Protein AF-A0A382URH5-F1 (afdb_monomer)

Structure (mmCIF, N/CA/C/O backbone):
data_AF-A0A382URH5-F1
#
_entry.id   AF-A0A382URH5-F1
#
loop_
_atom_site.group_PDB
_atom_site.id
_atom_site.type_symbol
_atom_site.label_atom_id
_atom_site.label_alt_id
_atom_site.label_comp_id
_atom_site.label_asym_id
_atom_site.label_entity_id
_atom_site.label_seq_id
_atom_site.pdbx_PDB_ins_code
_atom_site.Cartn_x
_atom_site.Cartn_y
_atom_site.Cartn_z
_atom_site.occupancy
_atom_site.B_iso_or_equiv
_atom_site.auth_seq_id
_atom_site.auth_comp_id
_atom_site.auth_asym_id
_atom_site.auth_atom_id
_atom_site.pdbx_PDB_model_num
ATOM 1 N N . MET A 1 1 ? -10.474 6.760 0.478 1.00 87.94 1 MET A N 1
ATOM 2 C CA . MET A 1 1 ? -9.600 7.894 0.848 1.00 87.94 1 MET A CA 1
ATOM 3 C C . MET A 1 1 ? -8.120 7.531 0.753 1.00 87.94 1 MET A C 1
ATOM 5 O O . MET A 1 1 ? -7.485 8.140 -0.097 1.00 87.94 1 MET A O 1
ATOM 9 N N . PRO A 1 2 ? -7.580 6.528 1.482 1.00 93.12 2 PRO A N 1
ATOM 10 C CA . PRO A 1 2 ? -6.142 6.214 1.442 1.00 93.12 2 PRO A CA 1
ATOM 11 C C . PRO A 1 2 ? -5.609 5.937 0.032 1.00 93.12 2 PRO A C 1
ATOM 13 O O . PRO A 1 2 ? -4.595 6.498 -0.357 1.00 93.12 2 PRO A O 1
ATOM 16 N N . PHE A 1 3 ? -6.365 5.177 -0.771 1.00 95.62 3 PHE A N 1
ATOM 17 C CA . PHE A 1 3 ? -6.011 4.894 -2.165 1.00 95.62 3 PHE A CA 1
ATOM 18 C C . PHE A 1 3 ? -5.714 6.153 -2.987 1.00 95.62 3 PHE A C 1
ATOM 20 O O . PHE A 1 3 ? -4.717 6.187 -3.690 1.00 95.62 3 PHE A O 1
ATOM 27 N N . PHE A 1 4 ? -6.547 7.195 -2.889 1.00 95.56 4 PHE A N 1
ATOM 28 C CA . PHE A 1 4 ? -6.338 8.418 -3.667 1.00 95.56 4 PHE A CA 1
ATOM 29 C C . PHE A 1 4 ? -5.084 9.163 -3.221 1.00 95.56 4 PHE A C 1
ATOM 31 O O . PHE A 1 4 ? -4.348 9.645 -4.072 1.00 95.56 4 PHE A O 1
ATOM 38 N N . ILE A 1 5 ? -4.823 9.217 -1.911 1.00 94.62 5 ILE A N 1
ATOM 39 C CA . ILE A 1 5 ? -3.599 9.824 -1.376 1.00 94.62 5 ILE A CA 1
ATOM 40 C C . ILE A 1 5 ? -2.392 9.115 -1.988 1.00 94.62 5 ILE A C 1
ATOM 42 O O . ILE A 1 5 ? -1.587 9.762 -2.645 1.00 94.62 5 ILE A O 1
ATOM 46 N N . TYR A 1 6 ? -2.329 7.788 -1.862 1.00 96.31 6 TYR A N 1
ATOM 47 C CA . TYR A 1 6 ? -1.207 7.000 -2.366 1.00 96.31 6 TYR A CA 1
ATOM 48 C C . TYR A 1 6 ? -1.079 7.057 -3.884 1.00 96.31 6 TYR A C 1
ATOM 50 O O . TYR A 1 6 ? 0.018 7.252 -4.379 1.00 96.31 6 TYR A O 1
ATOM 58 N N . TYR A 1 7 ? -2.182 6.955 -4.627 1.00 95.38 7 TYR A N 1
ATOM 59 C CA . TYR A 1 7 ? -2.178 7.006 -6.089 1.00 95.38 7 TYR A CA 1
ATOM 60 C C . TYR A 1 7 ? -1.645 8.341 -6.622 1.00 95.38 7 TYR A C 1
ATOM 62 O O . TYR A 1 7 ? -0.841 8.353 -7.548 1.00 95.38 7 TYR A O 1
ATOM 70 N N . PHE A 1 8 ? -2.062 9.470 -6.036 1.00 94.69 8 PHE A N 1
ATOM 71 C CA . PHE A 1 8 ? -1.600 10.790 -6.477 1.00 94.69 8 PHE A CA 1
ATOM 72 C C . PHE A 1 8 ? -0.175 11.122 -6.027 1.00 94.69 8 PHE A C 1
ATOM 74 O O . PHE A 1 8 ? 0.439 12.013 -6.610 1.00 94.69 8 PHE A O 1
ATOM 81 N N . THR A 1 9 ? 0.351 10.426 -5.017 1.00 93.81 9 THR A N 1
ATOM 82 C CA . THR A 1 9 ? 1.729 10.603 -4.537 1.00 93.81 9 THR A CA 1
ATOM 83 C C . THR A 1 9 ? 2.664 9.453 -4.913 1.00 93.81 9 THR A C 1
ATOM 85 O O . THR A 1 9 ? 3.802 9.437 -4.459 1.00 93.81 9 THR A O 1
ATOM 88 N N . MET A 1 10 ? 2.191 8.488 -5.705 1.00 94.25 10 MET A N 1
ATOM 89 C CA . MET A 1 10 ? 2.957 7.330 -6.162 1.00 94.25 10 MET A CA 1
ATOM 90 C C . MET A 1 10 ? 4.105 7.763 -7.075 1.00 94.25 10 MET A C 1
ATOM 92 O O . MET A 1 10 ? 3.960 8.710 -7.854 1.00 94.25 10 MET A O 1
ATOM 96 N N . ALA A 1 11 ? 5.222 7.036 -7.041 1.00 91.94 11 ALA A N 1
ATOM 97 C CA . ALA A 1 11 ? 6.311 7.253 -7.980 1.00 91.94 11 ALA A CA 1
ATOM 98 C C . ALA A 1 11 ? 5.813 7.071 -9.436 1.00 91.94 11 ALA A C 1
ATOM 100 O O . ALA A 1 11 ? 5.233 6.030 -9.772 1.00 91.94 11 ALA A O 1
ATOM 101 N N . PRO A 1 12 ? 6.032 8.063 -10.324 1.00 88.94 12 PRO A N 1
ATOM 102 C CA . PRO A 1 12 ? 5.541 8.024 -11.702 1.00 88.94 12 PRO A CA 1
ATOM 103 C C . PRO A 1 12 ? 6.361 7.098 -12.609 1.00 88.94 12 PRO A C 1
ATOM 105 O O . PRO A 1 12 ? 5.989 6.909 -13.762 1.00 88.94 12 PRO A O 1
ATOM 108 N N . THR A 1 13 ? 7.485 6.576 -12.113 1.00 89.62 13 THR A N 1
ATOM 109 C CA . THR A 1 13 ? 8.418 5.667 -12.791 1.00 89.62 13 THR A CA 1
ATOM 110 C C . THR A 1 13 ? 9.112 4.786 -11.745 1.00 89.62 13 THR A C 1
ATOM 112 O O . THR A 1 13 ? 8.739 4.790 -10.572 1.00 89.62 13 THR A O 1
ATOM 115 N N . VAL A 1 14 ? 10.157 4.062 -12.150 1.00 88.88 14 VAL A N 1
ATOM 116 C CA . VAL A 1 14 ? 11.067 3.352 -11.237 1.00 88.88 14 VAL A CA 1
ATOM 117 C C . VAL A 1 14 ? 11.650 4.311 -10.190 1.00 88.88 14 VAL A C 1
ATOM 119 O O . VAL A 1 14 ? 12.195 5.356 -10.554 1.00 88.88 14 VAL A O 1
ATOM 122 N N . SER A 1 15 ? 11.542 3.945 -8.911 1.00 84.56 15 SER A N 1
ATOM 123 C CA . SER A 1 15 ? 12.191 4.622 -7.785 1.00 84.56 15 SER A CA 1
ATOM 124 C C . SER A 1 15 ? 13.508 3.938 -7.395 1.00 84.56 15 SER A C 1
ATOM 126 O O . SER A 1 15 ? 13.942 2.958 -8.007 1.00 84.56 15 SER A O 1
ATOM 128 N N . LEU A 1 16 ? 14.209 4.529 -6.430 1.00 77.44 16 LEU A N 1
ATOM 129 C CA . LEU A 1 16 ? 15.538 4.094 -6.011 1.00 77.44 16 LEU A CA 1
ATOM 130 C C . LEU A 1 16 ? 15.456 2.818 -5.150 1.00 77.44 16 LEU A C 1
ATOM 132 O O . LEU A 1 16 ? 14.430 2.560 -4.535 1.00 77.44 16 LEU A O 1
ATOM 136 N N . TRP A 1 17 ? 16.569 2.083 -5.033 1.00 78.56 17 TRP A N 1
ATOM 137 C CA . TRP A 1 17 ? 16.706 0.883 -4.186 1.00 78.56 17 TRP A CA 1
ATOM 138 C C . TRP A 1 17 ? 16.130 -0.391 -4.838 1.00 78.56 17 TRP A C 1
ATOM 140 O O . TRP A 1 17 ? 16.524 -0.710 -5.962 1.00 78.56 17 TRP A O 1
ATOM 150 N N . ASP A 1 18 ? 15.253 -1.127 -4.150 1.00 80.75 18 ASP A N 1
ATOM 151 C CA . ASP A 1 18 ? 14.747 -2.442 -4.567 1.00 80.75 18 ASP A CA 1
ATOM 152 C C . ASP A 1 18 ? 13.732 -2.335 -5.708 1.00 80.75 18 ASP A C 1
ATOM 154 O O . ASP A 1 18 ? 13.631 -3.230 -6.546 1.00 80.75 18 ASP A O 1
ATOM 158 N N . CYS A 1 19 ? 13.027 -1.209 -5.809 1.00 84.56 19 CYS A N 1
ATOM 159 C CA . CYS A 1 19 ? 11.917 -1.027 -6.740 1.00 84.56 19 CYS A CA 1
ATOM 160 C C . CYS A 1 19 ? 12.332 -1.303 -8.193 1.00 84.56 19 CYS A C 1
ATOM 162 O O . CYS A 1 19 ? 11.607 -1.949 -8.947 1.00 84.56 19 CYS A O 1
ATOM 164 N N . GLY A 1 20 ? 13.538 -0.888 -8.595 1.00 86.81 20 GLY A N 1
ATOM 165 C CA . GLY A 1 20 ? 14.068 -1.180 -9.929 1.00 86.81 20 GLY A CA 1
ATOM 166 C C . GLY A 1 20 ? 14.278 -2.672 -10.194 1.00 86.81 20 GLY A C 1
ATOM 167 O O . GLY A 1 20 ? 13.951 -3.160 -11.281 1.00 86.81 20 GLY A O 1
ATOM 168 N N . GLU A 1 21 ? 14.775 -3.417 -9.207 1.00 88.88 21 GLU A N 1
ATOM 169 C CA . GLU A 1 21 ? 14.937 -4.868 -9.301 1.00 88.88 21 GLU A CA 1
ATOM 170 C C . GLU A 1 21 ? 13.572 -5.560 -9.386 1.00 88.88 21 GLU A C 1
ATOM 172 O O . GLU A 1 21 ? 13.344 -6.361 -10.292 1.00 88.88 21 GLU A O 1
ATOM 177 N N . PHE A 1 22 ? 12.628 -5.204 -8.514 1.00 88.38 22 PHE A N 1
ATOM 178 C CA . PHE A 1 22 ? 11.292 -5.803 -8.484 1.00 88.38 22 PHE A CA 1
ATOM 179 C C . PHE A 1 22 ? 10.464 -5.480 -9.732 1.00 88.38 22 PHE A C 1
ATOM 181 O O . PHE A 1 22 ? 9.812 -6.370 -10.281 1.00 88.38 22 PHE A O 1
ATOM 188 N N . ILE A 1 23 ? 10.523 -4.248 -10.244 1.00 90.38 23 ILE A N 1
ATOM 189 C CA . ILE A 1 23 ? 9.831 -3.850 -11.479 1.00 90.38 23 ILE A CA 1
ATOM 190 C C . ILE A 1 23 ? 10.413 -4.599 -12.679 1.00 90.38 23 ILE A C 1
ATOM 192 O O . ILE A 1 23 ? 9.668 -5.198 -13.458 1.00 90.38 23 ILE A O 1
ATOM 196 N N . SER A 1 24 ? 11.740 -4.597 -12.835 1.00 90.56 24 SER A N 1
ATOM 197 C CA . SER A 1 24 ? 12.388 -5.246 -13.980 1.00 90.56 24 SER A CA 1
ATOM 198 C C . SER A 1 24 ? 12.165 -6.759 -13.977 1.00 90.56 24 SER A C 1
ATOM 200 O O . SER A 1 24 ? 11.756 -7.316 -14.999 1.00 90.56 24 SER A O 1
ATOM 202 N N . THR A 1 25 ? 12.339 -7.416 -12.827 1.00 91.06 25 THR A N 1
ATOM 203 C CA . THR A 1 25 ? 12.097 -8.857 -12.673 1.00 91.06 25 THR A CA 1
ATOM 204 C C . THR A 1 25 ? 10.622 -9.219 -12.819 1.00 91.06 25 THR A C 1
ATOM 206 O O . THR A 1 25 ? 10.333 -10.276 -13.371 1.00 91.06 25 THR A O 1
ATOM 209 N N . SER A 1 26 ? 9.681 -8.343 -12.449 1.00 91.50 26 SER A N 1
ATOM 210 C CA . SER A 1 26 ? 8.247 -8.548 -12.711 1.00 91.50 26 SER A CA 1
ATOM 211 C C . SER A 1 26 ? 7.913 -8.500 -14.204 1.00 91.50 26 SER A C 1
ATOM 213 O O . SER A 1 26 ? 7.125 -9.310 -14.688 1.00 91.50 26 SER A O 1
ATOM 215 N N . ILE A 1 27 ? 8.528 -7.593 -14.970 1.00 89.94 27 ILE A N 1
ATOM 216 C CA . ILE A 1 27 ? 8.284 -7.470 -16.418 1.00 89.94 27 ILE A CA 1
ATOM 217 C C . ILE A 1 27 ? 8.808 -8.699 -17.170 1.00 89.94 27 ILE A C 1
ATOM 219 O O . ILE A 1 27 ? 8.110 -9.233 -18.031 1.00 89.94 27 ILE A O 1
ATOM 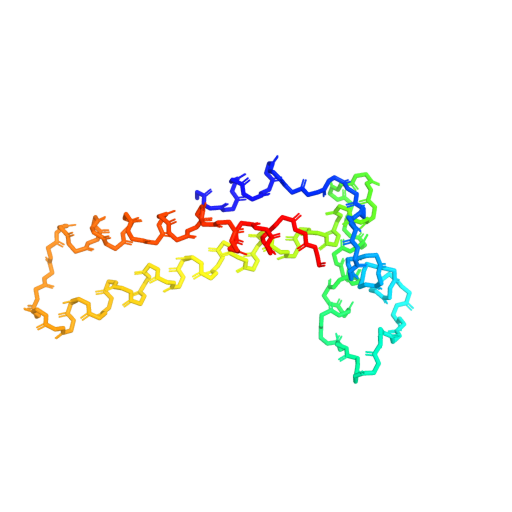223 N N . ILE A 1 28 ? 10.015 -9.169 -16.839 1.00 92.38 28 ILE A N 1
ATOM 224 C CA . ILE A 1 28 ? 10.660 -10.293 -17.543 1.00 92.38 28 ILE A CA 1
ATOM 225 C C . ILE A 1 28 ? 10.392 -11.664 -16.903 1.00 92.38 28 ILE A C 1
ATOM 227 O O . ILE A 1 28 ? 10.851 -12.669 -17.439 1.00 92.38 28 ILE A O 1
ATOM 231 N N . LEU A 1 29 ? 9.687 -11.709 -15.765 1.00 90.00 29 LEU A N 1
ATOM 232 C CA . LEU A 1 29 ? 9.541 -12.895 -14.904 1.00 90.00 29 LEU A CA 1
ATOM 233 C C . LEU A 1 29 ? 10.899 -13.502 -14.503 1.00 90.00 29 LEU A C 1
ATOM 235 O O . LEU A 1 29 ? 11.116 -14.712 -14.570 1.00 90.00 29 LEU A O 1
ATOM 239 N N . GLY A 1 30 ? 11.825 -12.626 -14.111 1.00 88.44 30 GLY A N 1
ATOM 240 C CA . GLY A 1 30 ? 13.153 -12.982 -13.616 1.00 88.44 30 GLY A CA 1
ATOM 241 C C . GLY A 1 30 ? 13.128 -13.429 -12.155 1.00 88.44 30 GLY A C 1
ATOM 242 O O . GLY A 1 30 ? 12.075 -13.571 -11.545 1.00 88.44 30 GLY A O 1
ATOM 243 N N . VAL A 1 31 ? 14.306 -13.625 -11.571 1.00 84.94 31 VAL A N 1
ATOM 244 C CA . VAL A 1 31 ? 14.450 -13.902 -10.138 1.00 84.94 31 VAL A CA 1
ATOM 245 C C . VAL A 1 31 ? 15.117 -12.676 -9.514 1.00 84.94 31 VAL A C 1
ATOM 247 O O . VAL A 1 31 ? 16.259 -12.400 -9.884 1.00 84.94 31 VAL A O 1
ATOM 250 N N . PRO A 1 32 ? 14.434 -11.921 -8.629 1.00 81.88 32 PRO A N 1
ATOM 251 C CA . PRO A 1 32 ? 15.111 -10.929 -7.805 1.00 81.88 32 PRO A CA 1
ATOM 252 C C . PRO A 1 32 ? 16.044 -11.657 -6.836 1.00 81.88 32 PRO A C 1
ATOM 254 O O . PRO A 1 32 ? 15.995 -12.888 -6.738 1.00 81.88 32 PRO A O 1
ATOM 257 N N . HIS A 1 33 ? 16.894 -10.920 -6.132 1.00 80.75 33 HIS A N 1
ATOM 258 C CA . HIS A 1 33 ? 17.866 -11.456 -5.190 1.00 80.75 33 HIS A CA 1
ATOM 259 C C . HIS A 1 33 ? 17.310 -12.659 -4.381 1.00 80.75 33 HIS A C 1
ATOM 261 O O . HIS A 1 33 ? 16.152 -12.649 -3.941 1.00 80.75 33 HIS A O 1
ATOM 267 N N . PRO A 1 34 ? 18.094 -13.746 -4.207 1.00 76.88 34 PRO A N 1
ATOM 268 C CA . PRO A 1 34 ? 17.624 -14.954 -3.521 1.00 76.88 34 PRO A CA 1
ATOM 269 C C . PRO A 1 34 ? 17.038 -14.608 -2.143 1.00 76.88 34 PRO A C 1
ATOM 271 O O . PRO A 1 34 ? 17.683 -13.849 -1.415 1.00 76.88 34 PRO A O 1
ATOM 274 N N . PRO A 1 35 ? 15.858 -15.133 -1.746 1.00 68.75 35 PRO A N 1
ATOM 275 C CA . PRO A 1 35 ? 15.142 -16.337 -2.208 1.00 68.75 35 PRO A CA 1
ATOM 276 C C . PRO A 1 35 ? 14.075 -16.126 -3.308 1.00 68.75 35 PRO A C 1
ATOM 278 O O . PRO A 1 35 ? 13.343 -17.067 -3.626 1.00 68.75 35 PRO A O 1
ATOM 281 N N . GLY A 1 36 ? 13.980 -14.930 -3.897 1.00 76.25 36 GLY A N 1
ATOM 282 C CA . GLY A 1 36 ? 12.938 -14.576 -4.869 1.00 76.25 36 GLY A CA 1
ATOM 283 C C . GLY A 1 36 ? 11.566 -14.257 -4.241 1.00 76.25 36 GLY A C 1
ATOM 284 O O . GLY A 1 36 ? 11.334 -14.490 -3.056 1.00 76.25 36 GLY A O 1
ATOM 285 N N . THR A 1 37 ? 10.631 -13.730 -5.046 1.00 87.69 37 THR A N 1
ATOM 286 C CA . THR A 1 37 ? 9.278 -13.296 -4.611 1.00 87.69 37 THR A CA 1
ATOM 287 C C . THR A 1 37 ? 8.180 -13.659 -5.634 1.00 87.69 37 THR A C 1
ATOM 289 O O . THR A 1 37 ? 7.466 -12.796 -6.145 1.00 87.69 37 THR A O 1
ATOM 292 N N . PRO A 1 38 ? 7.980 -14.954 -5.950 1.00 88.75 38 PRO A N 1
ATOM 293 C CA . PRO A 1 38 ? 7.245 -15.394 -7.144 1.00 88.75 38 PRO A CA 1
ATOM 294 C C . PRO A 1 38 ? 5.807 -14.868 -7.249 1.00 88.75 38 PRO A C 1
ATOM 296 O O . PRO A 1 38 ? 5.374 -14.493 -8.334 1.00 88.75 38 PRO A O 1
ATOM 299 N N . LEU A 1 39 ? 5.065 -14.796 -6.137 1.00 90.81 39 LEU A N 1
ATOM 300 C CA . LEU A 1 39 ? 3.699 -14.263 -6.154 1.00 90.81 39 LEU A CA 1
ATOM 301 C C . LEU A 1 39 ? 3.673 -12.778 -6.534 1.00 90.81 39 LEU A C 1
ATOM 303 O O . LEU A 1 39 ? 2.853 -12.374 -7.355 1.00 90.81 39 LEU A O 1
ATOM 307 N N . TYR A 1 40 ? 4.577 -11.984 -5.956 1.00 90.75 40 TYR A N 1
ATOM 308 C CA . TYR A 1 40 ? 4.686 -10.563 -6.267 1.00 90.75 40 TYR A CA 1
ATOM 309 C C . TYR A 1 40 ? 5.010 -10.369 -7.749 1.00 90.75 40 TYR A C 1
ATOM 311 O O . TYR A 1 40 ? 4.344 -9.586 -8.412 1.00 90.75 40 TYR A O 1
ATOM 319 N N . LEU A 1 41 ? 5.952 -11.145 -8.294 1.00 92.06 41 LEU A N 1
ATOM 320 C CA . LEU A 1 41 ? 6.355 -11.047 -9.700 1.00 92.06 41 LEU A CA 1
ATOM 321 C C . LEU A 1 41 ? 5.217 -11.375 -10.667 1.00 92.06 41 LEU A C 1
ATOM 323 O O . LEU A 1 41 ? 5.068 -10.700 -11.680 1.00 92.06 41 LEU A O 1
ATOM 327 N N . LEU A 1 42 ? 4.390 -12.381 -10.360 1.00 93.62 42 LEU A N 1
ATOM 328 C CA . LEU A 1 42 ? 3.221 -12.717 -11.181 1.00 93.62 42 LEU A CA 1
ATOM 329 C C . LEU A 1 42 ? 2.188 -11.582 -11.184 1.00 93.62 42 LEU A C 1
ATOM 331 O O . LEU A 1 42 ? 1.636 -11.252 -12.235 1.00 93.62 42 LEU A O 1
ATOM 335 N N . ILE A 1 43 ? 1.952 -10.960 -10.026 1.00 93.69 43 ILE A N 1
ATOM 336 C CA . ILE A 1 43 ? 1.059 -9.800 -9.911 1.00 93.69 43 ILE A CA 1
ATOM 337 C C . ILE A 1 43 ? 1.676 -8.594 -10.638 1.00 93.69 43 ILE A C 1
ATOM 339 O O . ILE A 1 43 ? 1.003 -7.964 -11.448 1.00 93.69 43 ILE A O 1
ATOM 343 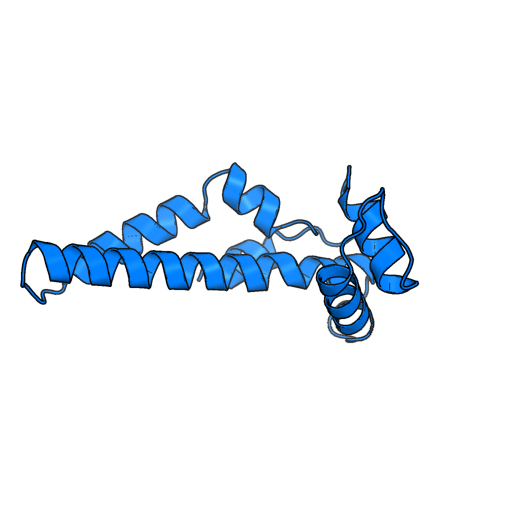N N . GLY A 1 44 ? 2.964 -8.318 -10.429 1.00 92.25 44 GLY A N 1
ATOM 344 C CA . GLY A 1 44 ? 3.740 -7.283 -11.118 1.00 92.25 44 GLY A CA 1
ATOM 345 C C . GLY A 1 44 ? 3.673 -7.416 -12.632 1.00 92.25 44 GLY A C 1
ATOM 346 O O . GLY A 1 44 ? 3.372 -6.450 -13.334 1.00 92.25 44 GLY A O 1
ATOM 347 N N . ASN A 1 45 ? 3.866 -8.630 -13.143 1.00 94.56 45 ASN A N 1
ATOM 348 C CA . ASN A 1 45 ? 3.764 -8.925 -14.563 1.00 94.56 45 ASN A CA 1
ATOM 349 C C . ASN A 1 45 ? 2.365 -8.620 -15.102 1.00 94.56 45 ASN A C 1
ATOM 351 O O . ASN A 1 45 ? 2.241 -7.909 -16.098 1.00 94.56 45 ASN A O 1
ATOM 355 N N . PHE A 1 46 ? 1.320 -9.082 -14.410 1.00 94.38 46 PHE A N 1
ATOM 356 C CA . PHE A 1 46 ? -0.062 -8.779 -14.770 1.00 94.38 46 PHE A CA 1
ATOM 357 C C . PHE A 1 46 ? -0.304 -7.266 -14.837 1.00 94.38 46 PHE A C 1
ATOM 359 O O . PHE A 1 46 ? -0.768 -6.775 -15.862 1.00 94.38 46 PHE A O 1
ATOM 366 N N . PHE A 1 47 ? 0.082 -6.511 -13.804 1.00 93.06 47 PHE A N 1
ATOM 367 C CA . PHE A 1 47 ? -0.090 -5.056 -13.770 1.00 93.06 47 PHE A CA 1
ATOM 368 C C . PHE A 1 47 ? 0.704 -4.336 -14.867 1.00 93.06 47 PHE A C 1
ATOM 370 O O . PHE A 1 47 ? 0.168 -3.431 -15.506 1.00 93.06 47 PHE A O 1
ATOM 377 N N . SER A 1 48 ? 1.932 -4.772 -15.165 1.00 92.25 48 SER A N 1
ATOM 378 C CA . SER A 1 48 ? 2.758 -4.191 -16.236 1.00 92.25 48 SER A CA 1
ATOM 379 C C . SER A 1 48 ? 2.091 -4.252 -17.621 1.00 92.25 48 SER A C 1
ATOM 381 O O . SER A 1 48 ? 2.273 -3.353 -18.451 1.00 92.25 48 SER A O 1
ATOM 383 N N . GLN A 1 49 ? 1.259 -5.270 -17.858 1.00 92.62 49 GLN A N 1
ATOM 384 C CA . GLN A 1 49 ? 0.547 -5.474 -19.121 1.00 92.62 49 GLN A CA 1
ATOM 385 C C . GLN A 1 49 ? -0.712 -4.608 -19.248 1.00 92.62 49 GLN A C 1
ATOM 387 O O .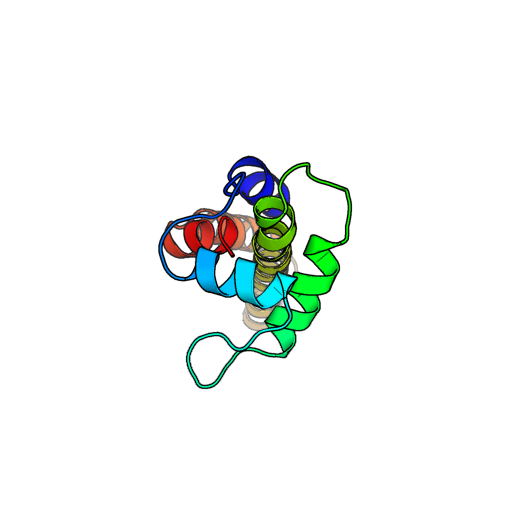 GLN A 1 49 ? -1.211 -4.422 -20.358 1.00 92.62 49 GLN A O 1
ATOM 392 N N . ILE A 1 50 ? -1.223 -4.048 -18.147 1.00 92.38 50 ILE A N 1
ATOM 393 C CA . ILE A 1 50 ? -2.448 -3.249 -18.159 1.00 92.38 50 ILE A CA 1
ATOM 394 C C . ILE A 1 50 ? -2.137 -1.822 -18.648 1.00 92.38 50 ILE A C 1
ATOM 396 O O . ILE A 1 50 ? -1.401 -1.087 -17.985 1.00 92.38 50 ILE A O 1
ATOM 400 N N . PRO A 1 51 ? -2.726 -1.358 -19.764 1.00 89.81 51 PRO A N 1
ATOM 401 C CA . PRO A 1 51 ? -2.398 -0.064 -20.361 1.00 89.81 51 PRO A CA 1
ATOM 402 C C . PRO A 1 51 ? -3.143 1.110 -19.690 1.00 89.81 51 PRO A C 1
ATOM 404 O O . PRO A 1 51 ? -3.797 1.896 -20.367 1.00 89.81 51 PRO A O 1
ATOM 407 N N . ILE A 1 52 ? -3.072 1.229 -18.357 1.00 90.69 52 ILE A N 1
ATOM 408 C CA . ILE A 1 52 ? -3.677 2.350 -17.599 1.00 90.69 52 ILE A CA 1
ATOM 409 C C . ILE A 1 52 ? -2.728 3.556 -17.513 1.00 90.69 52 ILE A C 1
ATOM 411 O O . ILE A 1 52 ? -3.183 4.696 -17.525 1.00 90.69 52 ILE A O 1
ATOM 415 N N . LEU A 1 53 ? -1.415 3.314 -17.435 1.00 90.81 53 LEU A N 1
ATOM 416 C CA . LEU A 1 53 ? -0.379 4.349 -17.333 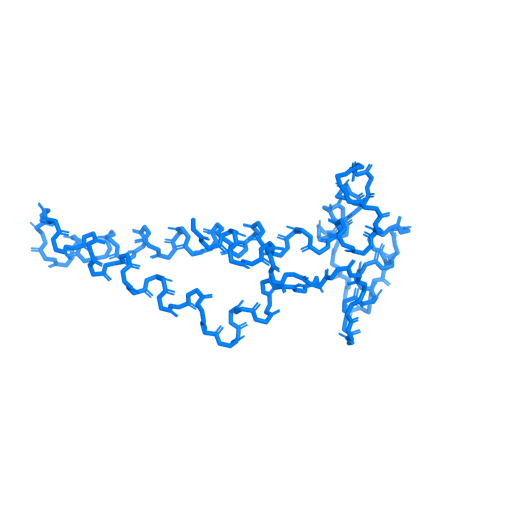1.00 90.81 53 LEU A CA 1
ATOM 417 C C . LEU A 1 53 ? 0.621 4.223 -18.489 1.00 90.81 53 LEU A C 1
ATOM 419 O O . LEU A 1 53 ? 0.805 3.138 -19.043 1.00 90.81 53 LEU A O 1
ATOM 423 N N . ASN A 1 54 ? 1.276 5.321 -18.866 1.00 90.12 54 ASN A N 1
ATOM 424 C CA . ASN A 1 54 ? 2.227 5.313 -19.986 1.00 90.12 54 ASN A CA 1
ATOM 425 C C . ASN A 1 54 ? 3.531 4.575 -19.646 1.00 90.12 54 ASN A C 1
ATOM 427 O O . ASN A 1 54 ? 4.074 3.885 -20.504 1.00 90.12 54 ASN A O 1
ATOM 431 N N . ASP A 1 55 ? 4.005 4.694 -18.405 1.00 92.62 55 ASP A N 1
ATOM 432 C CA . ASP A 1 55 ? 5.247 4.075 -17.938 1.00 92.62 55 ASP A CA 1
ATOM 433 C C . ASP A 1 55 ? 5.007 2.673 -17.351 1.00 92.62 55 ASP A C 1
ATOM 435 O O . ASP A 1 55 ? 4.035 2.452 -16.626 1.00 92.62 55 ASP A O 1
ATOM 439 N N . LEU A 1 56 ? 5.892 1.717 -17.658 1.00 90.44 56 LEU A N 1
ATOM 440 C CA . LEU A 1 56 ? 5.789 0.335 -17.171 1.00 90.44 56 LEU A CA 1
ATOM 441 C C . LEU A 1 56 ? 6.040 0.223 -15.663 1.00 90.44 56 LEU A C 1
ATOM 443 O O . LEU A 1 56 ? 5.360 -0.555 -14.997 1.00 90.44 56 LEU A O 1
ATOM 447 N N . GLY A 1 57 ? 6.976 1.004 -15.120 1.00 90.00 57 GLY A N 1
ATOM 448 C CA . GLY A 1 57 ? 7.251 1.047 -13.686 1.00 90.00 57 GLY A CA 1
ATOM 449 C C . GLY A 1 57 ? 6.069 1.611 -12.914 1.00 90.00 57 GLY A C 1
ATOM 450 O O . GLY A 1 57 ? 5.633 1.002 -11.944 1.00 90.00 57 GLY A O 1
ATOM 451 N N . ALA A 1 58 ? 5.451 2.681 -13.417 1.00 91.44 58 ALA A N 1
ATOM 452 C CA . ALA A 1 58 ? 4.237 3.237 -12.823 1.00 91.44 58 ALA A CA 1
ATOM 453 C C . ALA A 1 58 ? 3.097 2.213 -12.738 1.00 91.44 58 ALA A C 1
ATOM 455 O O . ALA A 1 58 ? 2.355 2.186 -11.760 1.00 91.44 58 ALA A O 1
ATOM 456 N N . ARG A 1 59 ? 2.949 1.351 -13.754 1.00 93.44 59 ARG A N 1
ATOM 457 C CA . ARG A 1 59 ? 1.932 0.288 -13.745 1.00 93.44 59 ARG A CA 1
ATOM 458 C C . ARG A 1 59 ? 2.179 -0.729 -12.640 1.00 93.44 59 ARG A C 1
ATOM 460 O O . ARG A 1 59 ? 1.225 -1.130 -11.985 1.00 93.44 59 ARG A O 1
ATOM 467 N N . VAL A 1 60 ? 3.431 -1.134 -12.435 1.00 93.06 60 VAL A N 1
ATOM 468 C CA . VAL A 1 60 ? 3.806 -2.061 -11.356 1.00 93.06 60 VAL A CA 1
ATOM 469 C C . VAL A 1 60 ? 3.659 -1.382 -9.992 1.00 93.06 60 VAL A C 1
ATOM 471 O O . VAL A 1 60 ? 3.078 -1.978 -9.088 1.00 93.06 60 VAL A O 1
ATOM 474 N N . ASN A 1 61 ? 4.051 -0.108 -9.870 1.00 93.75 61 ASN A N 1
ATOM 475 C CA . ASN A 1 61 ? 3.889 0.681 -8.646 1.00 93.75 61 ASN A CA 1
ATOM 476 C C . ASN A 1 61 ? 2.439 0.708 -8.151 1.00 93.75 61 ASN A C 1
ATOM 478 O O . ASN A 1 61 ? 2.237 0.753 -6.945 1.00 93.75 61 ASN A O 1
ATOM 482 N N . LEU A 1 62 ? 1.426 0.605 -9.028 1.00 93.44 62 LEU A N 1
ATOM 483 C CA . LEU A 1 62 ? 0.007 0.589 -8.629 1.00 93.44 62 LEU A CA 1
ATOM 484 C C . LEU A 1 62 ? -0.363 -0.526 -7.647 1.00 93.44 62 LEU A C 1
ATOM 486 O O . LEU A 1 62 ? -1.367 -0.400 -6.941 1.00 93.44 62 LEU A O 1
ATOM 490 N N . ILE A 1 63 ? 0.428 -1.596 -7.576 1.00 94.50 63 ILE A N 1
ATOM 491 C CA . ILE A 1 63 ? 0.224 -2.680 -6.614 1.00 94.50 63 ILE A CA 1
ATOM 492 C C . ILE A 1 63 ? 0.277 -2.133 -5.183 1.00 94.50 63 ILE A C 1
ATOM 494 O O . ILE A 1 63 ? -0.608 -2.444 -4.379 1.00 94.50 63 ILE A O 1
ATOM 498 N N . SER A 1 64 ? 1.247 -1.267 -4.885 1.00 94.25 64 SER A N 1
ATOM 499 C CA . SER A 1 64 ? 1.495 -0.743 -3.539 1.00 94.25 64 SER A CA 1
ATOM 500 C C . SER A 1 64 ? 0.374 0.170 -3.018 1.00 94.25 64 SER A C 1
ATOM 502 O O . SER A 1 64 ? -0.127 -0.106 -1.919 1.00 94.25 64 SER A O 1
ATOM 504 N N . PRO A 1 65 ? -0.142 1.171 -3.769 1.00 95.56 65 PRO A N 1
ATOM 505 C CA . PRO A 1 65 ? -1.310 1.954 -3.369 1.00 95.56 65 PRO A CA 1
ATOM 506 C C . PRO A 1 65 ? -2.559 1.109 -3.122 1.00 95.56 65 PRO A C 1
ATOM 508 O O . PRO A 1 65 ? -3.310 1.389 -2.184 1.00 95.56 65 PRO A O 1
ATOM 511 N N . ILE A 1 66 ? -2.801 0.081 -3.946 1.00 95.38 66 ILE A N 1
ATOM 512 C CA . ILE A 1 66 ? -3.971 -0.801 -3.813 1.00 95.38 66 ILE A CA 1
ATOM 513 C C . ILE A 1 66 ? -3.843 -1.649 -2.546 1.00 95.38 66 ILE A C 1
ATOM 515 O O . ILE A 1 66 ? -4.746 -1.636 -1.703 1.00 95.38 66 ILE A O 1
ATOM 519 N N . ALA A 1 67 ? -2.720 -2.352 -2.384 1.00 95.94 67 ALA A N 1
ATOM 520 C CA . ALA A 1 67 ? -2.470 -3.215 -1.234 1.00 95.94 67 ALA A CA 1
ATOM 521 C C . ALA A 1 67 ? -2.467 -2.419 0.080 1.00 95.94 67 ALA A C 1
ATOM 523 O O . ALA A 1 67 ? -3.120 -2.810 1.051 1.00 95.94 67 ALA A O 1
ATOM 524 N N . SER A 1 68 ? -1.818 -1.254 0.095 1.00 96.38 68 SER A N 1
ATOM 525 C CA . SER A 1 68 ? -1.775 -0.375 1.263 1.00 96.38 68 SER A CA 1
ATOM 526 C C . SER A 1 68 ? -3.148 0.190 1.609 1.00 96.38 68 SER A C 1
ATOM 528 O O . SER A 1 68 ? -3.533 0.186 2.776 1.00 96.38 68 SER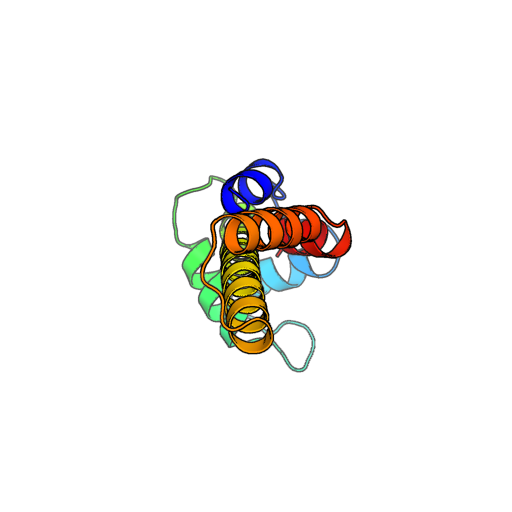 A O 1
ATOM 530 N N . ALA A 1 69 ? -3.949 0.611 0.626 1.00 96.94 69 ALA A N 1
ATOM 531 C CA . ALA A 1 69 ? -5.304 1.087 0.896 1.00 96.94 69 ALA A CA 1
ATOM 532 C C . ALA A 1 69 ? -6.210 -0.006 1.489 1.00 96.94 69 ALA A C 1
ATOM 534 O O . ALA A 1 69 ? -7.002 0.288 2.390 1.00 96.94 69 ALA A O 1
ATOM 535 N N . LEU A 1 70 ? -6.073 -1.255 1.028 1.00 96.75 70 LEU A N 1
ATOM 536 C CA . LEU A 1 70 ? -6.765 -2.405 1.616 1.00 96.75 70 LEU A CA 1
ATOM 537 C C . LEU A 1 70 ? -6.288 -2.678 3.046 1.00 96.75 70 LEU A C 1
ATOM 539 O O . LEU A 1 70 ? -7.119 -2.902 3.924 1.00 96.75 70 LEU A O 1
ATOM 543 N N . SER A 1 71 ? -4.983 -2.586 3.312 1.00 96.88 71 SER A N 1
ATOM 544 C CA . SER A 1 71 ? -4.431 -2.710 4.667 1.00 96.88 71 SER A CA 1
ATOM 545 C C . SER A 1 71 ? -5.044 -1.684 5.631 1.00 96.88 71 SER A C 1
ATOM 547 O O . SER A 1 71 ? -5.525 -2.055 6.701 1.00 96.88 71 SER A O 1
ATOM 549 N N . ILE A 1 72 ? -5.156 -0.410 5.226 1.00 97.56 72 ILE A N 1
ATOM 550 C CA . ILE A 1 72 ? -5.808 0.636 6.039 1.00 97.56 72 ILE A CA 1
ATOM 551 C C . ILE A 1 72 ? -7.298 0.345 6.266 1.00 97.56 72 ILE A C 1
ATOM 553 O O . ILE A 1 72 ? -7.818 0.583 7.359 1.00 97.56 72 ILE A O 1
ATOM 557 N N . MET A 1 73 ? -7.999 -0.186 5.261 1.00 97.31 73 MET A N 1
ATOM 558 C CA . MET A 1 73 ? -9.394 -0.606 5.414 1.00 97.31 73 MET A CA 1
ATOM 559 C C . MET A 1 73 ? -9.527 -1.719 6.462 1.00 97.31 73 MET A C 1
ATOM 561 O O . MET A 1 73 ? -10.388 -1.634 7.340 1.00 97.31 73 MET A O 1
ATOM 565 N N . PHE A 1 74 ? -8.664 -2.736 6.414 1.00 97.75 74 PHE A N 1
ATOM 566 C CA . PHE A 1 74 ? -8.664 -3.806 7.410 1.00 97.75 74 PHE A CA 1
ATOM 567 C C . PHE A 1 74 ? -8.275 -3.301 8.796 1.00 97.75 74 PHE A C 1
ATOM 569 O O . PHE A 1 74 ? -8.920 -3.682 9.768 1.00 97.75 74 PHE A O 1
ATOM 576 N N . LEU A 1 75 ? -7.304 -2.392 8.900 1.00 97.81 75 LEU A N 1
ATOM 577 C CA . LEU A 1 75 ? -6.943 -1.749 10.162 1.00 97.81 75 LEU A CA 1
ATOM 578 C C . LEU A 1 75 ? -8.155 -1.056 10.793 1.00 97.81 75 LEU A C 1
ATOM 580 O O . LEU A 1 75 ? -8.446 -1.276 11.967 1.00 97.81 75 LEU A O 1
ATOM 584 N N . TYR A 1 76 ? -8.909 -0.283 10.010 1.00 98.06 76 TYR A N 1
ATOM 585 C CA . TYR A 1 76 ? -10.161 0.320 10.467 1.00 98.06 76 TYR A CA 1
ATOM 586 C C . TYR A 1 76 ? -11.150 -0.737 10.984 1.00 98.06 76 TYR A C 1
ATOM 588 O O . TYR A 1 76 ? -11.666 -0.604 12.095 1.00 98.06 76 TYR A O 1
ATOM 596 N N . MET A 1 77 ? -11.385 -1.808 10.218 1.00 97.94 77 MET A N 1
ATOM 597 C CA . MET A 1 77 ? -12.302 -2.885 10.614 1.00 97.94 77 MET A CA 1
ATOM 598 C C . MET A 1 77 ? -11.860 -3.581 11.905 1.00 97.94 77 MET A C 1
ATOM 600 O O . MET A 1 77 ? -12.697 -3.861 12.762 1.00 97.94 77 MET A O 1
ATOM 604 N N . ILE A 1 78 ? -10.557 -3.819 12.067 1.00 98.12 78 ILE A N 1
ATOM 605 C CA . ILE A 1 78 ? -9.969 -4.423 13.265 1.00 98.12 78 ILE A CA 1
ATOM 606 C C . ILE A 1 78 ? -10.173 -3.507 14.473 1.00 98.12 78 ILE A C 1
ATOM 608 O O . ILE A 1 78 ? -10.636 -3.978 15.510 1.00 98.12 78 ILE A O 1
ATOM 612 N N . ILE A 1 79 ? -9.899 -2.204 14.349 1.00 97.81 79 ILE A N 1
ATOM 613 C CA . ILE A 1 79 ? -10.089 -1.251 15.452 1.00 97.81 79 ILE A CA 1
ATOM 614 C C . ILE A 1 79 ? -11.566 -1.201 15.869 1.00 97.81 79 ILE A C 1
ATOM 616 O O . ILE A 1 79 ? -11.866 -1.292 17.060 1.00 97.81 79 ILE A O 1
ATOM 620 N N . VAL A 1 80 ? -12.499 -1.117 14.909 1.00 98.06 80 VAL A N 1
ATOM 621 C CA . VAL A 1 80 ? -13.944 -1.152 15.201 1.00 98.06 80 VAL A CA 1
ATOM 622 C C . VAL A 1 80 ? -14.320 -2.450 15.913 1.00 98.06 80 VAL A C 1
ATOM 624 O O . VAL A 1 80 ? -14.992 -2.406 16.945 1.00 98.06 80 VAL A O 1
ATOM 627 N N . HIS A 1 81 ? -13.890 -3.598 15.383 1.00 97.44 81 HIS A N 1
ATOM 628 C CA . HIS A 1 81 ? -14.205 -4.908 15.946 1.00 97.44 81 HIS A CA 1
ATOM 629 C C . HIS A 1 81 ? -13.694 -5.045 17.385 1.00 97.44 81 HIS A C 1
ATOM 631 O O . HIS A 1 81 ? -14.463 -5.410 18.272 1.00 97.44 81 HIS A O 1
ATOM 637 N N . LEU A 1 82 ? -12.436 -4.674 17.638 1.00 97.50 82 LEU A N 1
ATOM 638 C CA . LEU A 1 82 ? -11.833 -4.744 18.966 1.00 97.50 82 LEU A CA 1
ATOM 639 C C . LEU A 1 82 ? -12.552 -3.833 19.964 1.00 97.50 82 LEU A C 1
ATOM 641 O O . LEU A 1 82 ? -12.941 -4.292 21.035 1.00 97.50 82 LEU A O 1
ATOM 645 N N . ILE A 1 83 ? -12.785 -2.559 19.631 1.00 96.50 83 ILE A N 1
ATOM 646 C CA . ILE A 1 83 ? -13.440 -1.624 20.562 1.00 96.50 83 ILE A CA 1
ATOM 647 C C . ILE A 1 83 ? -14.864 -2.088 20.890 1.00 96.50 83 ILE A C 1
ATOM 649 O O . ILE A 1 83 ? -15.275 -2.019 22.054 1.00 96.50 83 ILE A O 1
ATOM 653 N N . LYS A 1 84 ? -15.618 -2.582 19.900 1.00 96.62 84 LYS A N 1
ATOM 654 C CA . LYS A 1 84 ? -16.944 -3.168 20.139 1.00 96.62 84 LYS A CA 1
ATOM 655 C C . LYS A 1 84 ? -16.866 -4.377 21.064 1.00 96.62 84 LYS A C 1
ATOM 657 O O . LYS A 1 84 ? -17.682 -4.487 21.976 1.00 96.62 84 LYS A O 1
ATOM 662 N N . GLU A 1 85 ? -15.878 -5.244 20.869 1.00 96.44 85 GLU A N 1
ATOM 663 C CA . GLU A 1 85 ? -15.714 -6.443 21.686 1.00 96.44 85 GLU A CA 1
ATOM 664 C C . GLU A 1 85 ? -15.350 -6.110 23.140 1.00 96.44 85 GLU A C 1
ATOM 666 O O . GLU A 1 85 ? -15.928 -6.690 24.058 1.00 96.44 85 GLU A O 1
ATOM 671 N N . PHE A 1 86 ? -14.491 -5.112 23.371 1.00 95.31 86 PHE A N 1
ATOM 672 C CA . PHE A 1 86 ? -14.119 -4.667 24.720 1.00 95.31 86 PHE A CA 1
ATOM 673 C C . PHE A 1 86 ? -15.221 -3.884 25.438 1.00 95.31 86 PHE A C 1
ATOM 675 O O . PHE A 1 86 ? -15.429 -4.057 26.636 1.00 95.31 86 PHE A O 1
ATOM 682 N N . THR A 1 87 ? -15.909 -2.984 24.733 1.00 95.06 87 THR A N 1
ATOM 683 C CA . THR A 1 87 ? -16.893 -2.085 25.359 1.00 95.06 87 THR A CA 1
ATOM 684 C C . THR A 1 87 ? -18.302 -2.661 25.390 1.00 95.06 87 THR A C 1
ATOM 686 O O . THR A 1 87 ? -19.132 -2.158 26.148 1.00 95.06 87 THR A O 1
ATOM 689 N N . LYS A 1 88 ? -18.585 -3.674 24.557 1.00 94.38 88 LYS A N 1
ATOM 690 C CA . LYS A 1 88 ? -19.924 -4.228 24.296 1.00 94.38 88 LYS A CA 1
ATOM 691 C C . LYS A 1 88 ? -20.954 -3.151 23.913 1.00 94.38 88 LYS A C 1
ATOM 693 O O . LYS A 1 88 ? -22.142 -3.291 24.189 1.00 94.38 88 LYS A O 1
ATOM 698 N N . LYS A 1 89 ? -20.494 -2.060 23.286 1.00 90.94 89 LYS A N 1
ATOM 699 C CA . LYS A 1 89 ? -21.307 -0.930 22.805 1.00 90.94 89 LYS A CA 1
ATOM 700 C C . LYS A 1 89 ? -21.239 -0.836 21.284 1.00 90.94 89 LYS A C 1
ATOM 702 O O . LYS A 1 89 ? -20.230 -1.198 20.686 1.00 90.94 89 LYS A O 1
ATOM 707 N N . ASP A 1 90 ? -22.283 -0.279 20.676 1.00 93.44 90 ASP A N 1
ATOM 708 C CA . ASP A 1 90 ? -22.309 0.058 19.250 1.00 93.44 90 ASP A CA 1
ATOM 709 C C . ASP A 1 90 ? -22.754 1.512 19.067 1.00 93.44 90 ASP A C 1
ATOM 711 O O . ASP A 1 90 ? -23.931 1.812 18.892 1.00 93.44 90 ASP A O 1
ATOM 715 N N . ASN A 1 91 ? -21.791 2.427 19.187 1.00 95.00 91 ASN A N 1
ATOM 716 C CA . ASN A 1 91 ? -22.026 3.866 19.125 1.00 95.00 91 ASN A CA 1
ATOM 717 C C . ASN A 1 91 ? -21.203 4.493 18.000 1.00 95.00 91 ASN A C 1
ATOM 719 O O . ASN A 1 91 ? -20.091 4.049 17.707 1.00 95.00 91 ASN A O 1
ATOM 723 N N . LEU A 1 92 ? -21.697 5.608 17.451 1.00 95.94 92 LEU A N 1
ATOM 724 C CA . LEU A 1 92 ? -21.021 6.366 16.393 1.00 95.94 92 LEU A CA 1
ATOM 725 C C . LEU A 1 92 ? -19.573 6.752 16.755 1.00 95.94 92 LEU A C 1
ATOM 727 O O . LEU A 1 92 ? -18.699 6.755 15.891 1.00 95.94 92 LEU A O 1
ATOM 731 N N . SER A 1 93 ? -19.303 7.024 18.035 1.00 95.38 93 SER A N 1
ATOM 732 C CA . SER A 1 93 ? -17.967 7.385 18.519 1.00 95.38 93 SER A CA 1
ATOM 733 C C . SER A 1 93 ? -16.905 6.316 18.246 1.00 95.38 93 SER A C 1
ATOM 735 O O . SER A 1 93 ? -15.755 6.680 18.025 1.00 95.38 93 SER A O 1
ATOM 737 N N . ILE A 1 94 ? -17.276 5.029 18.214 1.00 96.12 94 ILE A N 1
ATOM 738 C CA . ILE A 1 94 ? -16.356 3.915 17.928 1.00 96.12 94 ILE A CA 1
ATOM 739 C C . ILE A 1 94 ? -15.889 3.969 16.474 1.00 96.12 94 ILE A C 1
ATOM 741 O O . ILE A 1 94 ? -14.705 3.825 16.188 1.00 96.12 94 ILE A O 1
ATOM 745 N N . TYR A 1 95 ? -16.817 4.205 15.548 1.00 97.06 95 TYR A N 1
ATOM 746 C CA . TYR A 1 95 ? -16.484 4.313 14.131 1.00 97.06 95 TYR A CA 1
ATOM 747 C C . TYR A 1 95 ? -15.652 5.565 13.855 1.00 97.06 95 TYR A C 1
ATOM 749 O O . TYR A 1 95 ? -14.691 5.500 13.097 1.00 97.06 95 TYR A O 1
ATOM 757 N N . LEU A 1 96 ? -15.973 6.690 14.504 1.00 97.12 96 LEU A N 1
ATOM 758 C CA . LEU A 1 96 ? -15.208 7.930 14.363 1.00 97.12 96 LEU A CA 1
ATOM 759 C C . LEU A 1 96 ? -13.781 7.791 14.905 1.00 97.12 96 LEU A C 1
ATOM 761 O O . LEU A 1 96 ? -12.837 8.195 14.231 1.00 97.12 96 LEU A O 1
ATOM 765 N N . SER A 1 97 ? -13.601 7.196 16.087 1.00 96.25 97 SER A N 1
ATOM 766 C CA . SER A 1 97 ? -12.265 6.990 16.655 1.00 96.25 97 SER A CA 1
ATOM 767 C C . SER A 1 97 ? -11.439 6.005 15.827 1.00 96.25 97 SER A C 1
ATOM 769 O O . SER A 1 97 ? -10.268 6.272 15.564 1.00 96.25 97 SER A O 1
ATOM 771 N N . ALA A 1 98 ? -12.049 4.915 15.349 1.00 97.25 98 ALA A N 1
ATOM 772 C CA . ALA A 1 98 ? -11.397 3.962 14.455 1.00 97.25 98 ALA A CA 1
ATOM 773 C C . ALA A 1 98 ? -11.008 4.600 13.118 1.00 97.25 98 ALA A C 1
ATOM 775 O O . ALA A 1 98 ? -9.915 4.353 12.611 1.00 97.25 98 ALA A O 1
ATOM 776 N N . PHE A 1 99 ? -11.882 5.441 12.559 1.00 97.00 99 PHE A N 1
ATOM 777 C CA . PHE A 1 99 ? -11.618 6.167 11.322 1.00 97.00 99 PHE A CA 1
ATOM 778 C C . PHE A 1 99 ? -10.431 7.121 11.477 1.00 97.00 99 PHE A C 1
ATOM 780 O O . PHE A 1 99 ? -9.517 7.083 10.658 1.00 97.00 99 PHE A O 1
ATOM 787 N N . ILE A 1 100 ? -10.402 7.917 12.553 1.00 97.12 100 ILE A N 1
ATOM 788 C CA . ILE A 1 100 ? -9.277 8.814 12.858 1.00 97.12 100 ILE A CA 1
ATOM 789 C C . ILE A 1 100 ? -7.990 8.005 13.057 1.00 97.12 100 ILE A C 1
ATOM 791 O O . ILE A 1 100 ? -6.970 8.340 12.465 1.00 97.12 100 ILE A O 1
ATOM 795 N N . GLY A 1 101 ? -8.028 6.917 13.832 1.00 96.75 101 GLY A N 1
ATOM 796 C CA . GLY A 1 101 ? -6.855 6.075 14.084 1.00 96.75 101 GLY A CA 1
ATOM 797 C C . GLY A 1 101 ? -6.269 5.463 12.808 1.00 96.75 101 GLY A C 1
ATOM 798 O O . GLY A 1 101 ? -5.067 5.571 12.567 1.00 96.75 101 GLY A O 1
ATOM 799 N N . ALA A 1 102 ? -7.117 4.878 11.959 1.00 97.38 102 ALA A N 1
ATOM 800 C CA . ALA A 1 102 ? -6.687 4.293 10.692 1.00 97.38 102 ALA A CA 1
ATOM 801 C C . ALA A 1 102 ? -6.157 5.354 9.712 1.00 97.38 102 ALA A C 1
ATOM 803 O O . ALA A 1 102 ? -5.164 5.115 9.026 1.00 97.38 102 ALA A O 1
ATOM 804 N N . LEU A 1 103 ? -6.779 6.537 9.664 1.00 95.88 103 LEU A N 1
ATOM 805 C CA . LEU A 1 103 ? -6.349 7.621 8.781 1.00 95.88 103 LEU A CA 1
ATOM 806 C C . LEU A 1 103 ? -5.021 8.243 9.230 1.00 95.88 103 LEU A C 1
ATOM 808 O O . LEU A 1 103 ? -4.183 8.539 8.385 1.00 95.88 103 LEU A O 1
ATOM 812 N N . THR A 1 104 ? -4.795 8.382 10.539 1.00 96.50 104 THR A N 1
ATOM 813 C CA . THR A 1 104 ? -3.502 8.821 11.082 1.00 96.50 104 THR A CA 1
ATOM 814 C C . THR A 1 104 ? -2.397 7.839 10.709 1.00 96.50 104 THR A C 1
ATOM 816 O O . THR A 1 104 ? -1.341 8.266 10.256 1.00 96.50 104 THR A O 1
ATOM 819 N N . PHE A 1 105 ? -2.640 6.527 10.832 1.00 96.31 105 PHE A N 1
ATOM 820 C CA . PHE A 1 105 ? -1.662 5.517 10.416 1.00 96.31 105 PHE A CA 1
ATOM 821 C C . PHE A 1 105 ? -1.372 5.582 8.909 1.00 96.31 105 PHE A C 1
ATOM 823 O O . PHE A 1 105 ? -0.217 5.474 8.498 1.00 96.31 105 PHE A O 1
ATOM 830 N N . ALA A 1 106 ? -2.397 5.836 8.090 1.00 96.00 106 ALA A N 1
ATOM 831 C CA . ALA A 1 106 ? -2.271 5.909 6.637 1.00 96.00 106 ALA A CA 1
ATOM 832 C C . ALA A 1 106 ? -1.261 6.962 6.147 1.00 96.00 106 ALA A C 1
ATOM 834 O O . ALA A 1 106 ? -0.676 6.778 5.082 1.00 96.00 106 ALA A O 1
ATOM 835 N N . VAL A 1 107 ? -1.055 8.043 6.900 1.00 95.38 107 VAL A N 1
ATOM 836 C CA . VAL A 1 107 ? -0.145 9.144 6.537 1.00 95.38 107 VAL A CA 1
ATOM 837 C C . VAL A 1 107 ? 1.182 9.116 7.299 1.00 95.38 107 VAL A C 1
ATOM 839 O O . VAL A 1 107 ? 1.950 10.068 7.217 1.00 95.38 107 VAL A O 1
ATOM 842 N N . THR A 1 108 ? 1.463 8.052 8.056 1.00 96.75 108 THR A N 1
ATOM 843 C CA . THR A 1 108 ? 2.779 7.884 8.693 1.00 96.75 108 THR A CA 1
ATOM 844 C C . THR A 1 108 ? 3.859 7.655 7.642 1.00 96.75 108 THR A C 1
ATOM 846 O O . THR A 1 108 ? 3.609 6.956 6.661 1.00 96.75 108 THR A O 1
ATOM 849 N N . ASP A 1 109 ? 5.064 8.194 7.860 1.00 93.06 109 ASP A N 1
ATOM 850 C CA . ASP A 1 109 ? 6.165 8.121 6.889 1.00 93.06 109 ASP A CA 1
ATOM 851 C C . ASP A 1 109 ? 6.436 6.694 6.411 1.00 93.06 109 ASP A C 1
ATOM 853 O O . ASP A 1 109 ? 6.478 6.439 5.212 1.00 93.06 109 ASP A O 1
ATOM 857 N N . SER A 1 110 ? 6.549 5.734 7.334 1.00 93.00 110 SER A N 1
ATOM 858 C CA . SER A 1 110 ? 6.838 4.343 6.974 1.00 93.00 110 SER A CA 1
ATOM 859 C C . SER A 1 110 ? 5.729 3.705 6.138 1.00 93.00 110 SER A C 1
ATOM 861 O O . SER A 1 110 ? 6.019 2.982 5.188 1.00 93.00 110 SER A O 1
ATOM 863 N N . GLN A 1 111 ? 4.460 3.950 6.473 1.00 95.56 111 GLN A N 1
ATOM 864 C CA . GLN A 1 111 ? 3.344 3.385 5.716 1.00 95.56 111 GLN A CA 1
ATOM 865 C C . GLN A 1 111 ? 3.202 4.065 4.355 1.00 95.56 111 GLN A C 1
ATOM 867 O O . GLN A 1 111 ? 2.971 3.388 3.359 1.00 95.56 111 GLN A O 1
ATOM 872 N N . TRP A 1 112 ? 3.337 5.390 4.309 1.00 95.31 112 TRP A N 1
ATOM 873 C CA . TRP A 1 112 ? 3.240 6.160 3.077 1.00 95.31 112 TRP A CA 1
ATOM 874 C C . TRP A 1 112 ? 4.368 5.801 2.110 1.00 95.31 112 TRP A C 1
ATOM 876 O O . TRP A 1 112 ? 4.073 5.519 0.956 1.00 95.31 112 TRP A O 1
ATOM 886 N N . PHE A 1 113 ? 5.614 5.714 2.588 1.00 92.38 113 PHE A N 1
ATOM 887 C CA . PHE A 1 113 ? 6.784 5.381 1.769 1.00 92.38 113 PHE A CA 1
ATOM 888 C C . PHE A 1 113 ? 6.624 4.024 1.070 1.00 92.38 113 PHE A C 1
ATOM 890 O O . PHE A 1 113 ? 6.779 3.928 -0.142 1.00 92.38 113 PHE A O 1
ATOM 897 N N . ASN A 1 114 ? 6.181 2.997 1.804 1.00 92.00 114 ASN A N 1
ATOM 898 C CA . ASN A 1 114 ? 5.883 1.684 1.218 1.00 92.00 114 ASN A CA 1
ATOM 899 C C . ASN A 1 114 ? 4.633 1.683 0.319 1.00 92.00 114 ASN A C 1
ATOM 901 O O . ASN A 1 114 ? 4.450 0.779 -0.488 1.00 92.00 114 ASN A O 1
ATOM 905 N N . ALA A 1 115 ? 3.728 2.651 0.474 1.00 94.00 115 ALA A N 1
ATOM 906 C CA . ALA A 1 115 ? 2.504 2.723 -0.316 1.00 94.00 115 ALA A CA 1
ATOM 907 C C . ALA A 1 115 ? 2.696 3.414 -1.672 1.00 94.00 115 ALA A C 1
ATOM 909 O O . ALA A 1 115 ? 1.835 3.257 -2.537 1.00 94.00 115 ALA A O 1
ATOM 910 N N . VAL A 1 116 ? 3.771 4.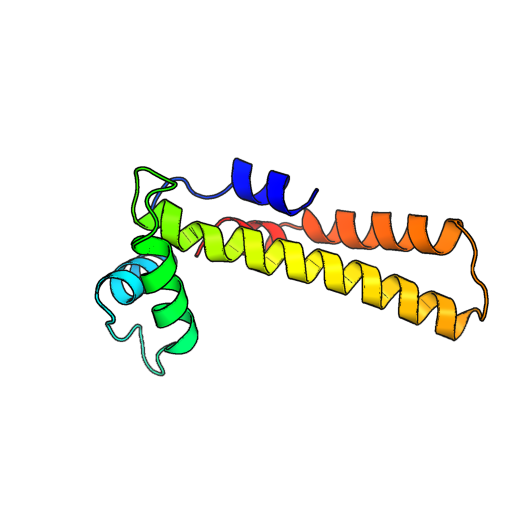186 -1.854 1.00 92.75 116 VAL A N 1
ATOM 911 C CA . VAL A 1 116 ? 4.027 4.977 -3.071 1.00 92.75 116 VAL A CA 1
ATOM 912 C C . VAL A 1 116 ? 5.050 4.347 -4.016 1.00 92.75 116 VAL A C 1
ATOM 914 O O . VAL A 1 116 ? 5.175 4.808 -5.152 1.00 92.75 116 VAL A O 1
ATOM 917 N N . GLU A 1 117 ? 5.735 3.290 -3.582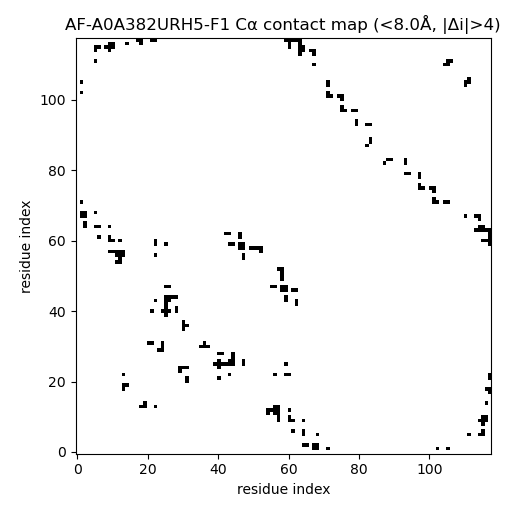 1.00 88.75 117 GLU A N 1
ATOM 918 C CA . GLU A 1 117 ? 6.792 2.604 -4.331 1.00 88.75 117 GLU A CA 1
ATOM 919 C C . GLU A 1 117 ? 6.616 1.075 -4.284 1.00 88.75 117 GLU A C 1
ATOM 921 O O . GLU A 1 117 ? 5.969 0.543 -3.378 1.00 88.75 117 GLU A O 1
ATOM 926 N N . ALA A 1 118 ? 7.114 0.395 -5.322 1.00 74.62 118 ALA A N 1
ATOM 927 C CA . ALA A 1 118 ? 6.967 -1.044 -5.575 1.00 74.62 118 ALA A CA 1
ATOM 928 C C . ALA A 1 118 ? 7.992 -1.911 -4.843 1.00 74.62 118 ALA A C 1
ATOM 930 O O . ALA A 1 118 ? 9.189 -1.558 -4.881 1.00 74.62 118 ALA A O 1
#

Nearest PDB structures (foldseek):
  7blz-assembly1_K  TM=7.604E-01  e=7.573E+00  Cyanidioschyzon merolae strain 10D

Radius of gyration: 17.1 Å; Cα contacts (8 Å, |Δi|>4): 139; chains: 1; bounding box: 40×27×46 Å

pLDDT: mean 92.34, std 5.43, range [68.75, 98.12]

Solvent-accessible surface area (backbone atoms only — not comparable to full-atom values): 6170 Å² total; per-residue (Å²): 111,59,38,59,57,25,59,78,64,32,46,76,41,71,51,82,80,65,21,44,49,54,43,52,22,7,70,70,67,55,76,45,76,88,92,48,55,70,70,61,29,55,52,28,29,56,34,42,70,47,86,86,51,94,41,56,38,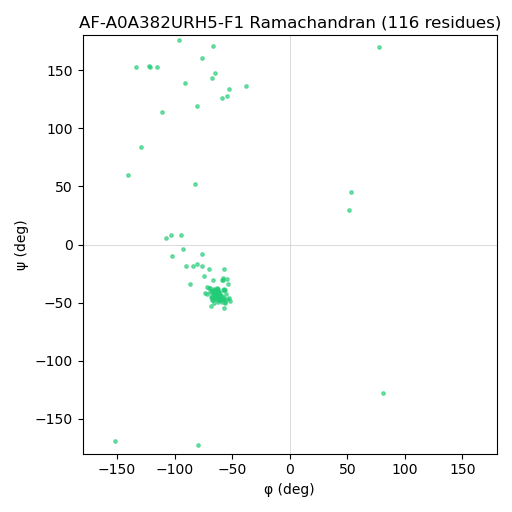27,26,29,20,49,53,22,15,54,52,45,30,50,50,40,52,50,49,24,52,49,45,36,52,51,53,30,67,75,68,75,54,94,54,73,67,50,55,51,51,20,49,53,52,27,53,56,51,55,69,32,68,72,52,37,56,55,15,20,40,81

Mean pred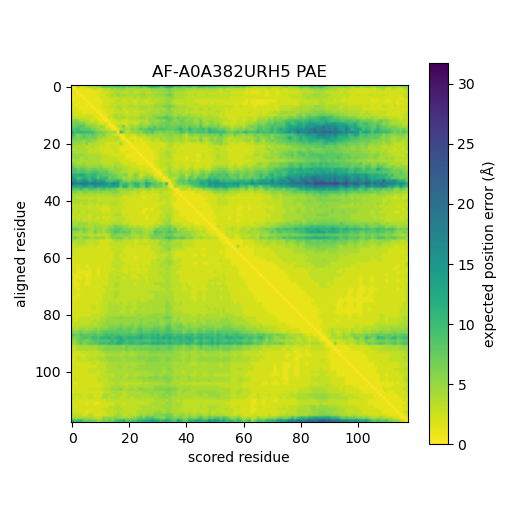icted aligned error: 4.28 Å

Foldseek 3Di:
DLLVVQLVLADLAQDDDCQVQLLVCLCVVHARDPPGDNVLSVVLNVQLPDPPHPYSSSSSLSVLSVVLVVVLVVQLVVQLVVVCVVVVDDDPVSSVVSNVVSVVVSPDPVSSVSSRGD

InterPro domains:
  IPR021280 Protein O-mannosyl-transferase TMEM260, N-terminal domain [PF11028] (18-118)
  IPR052724 Glycosyltransferase 117 domain-containing protein [PTHR16214] (3-118)

Secondary structure (DSSP, 8-state):
-HHHHHHHHS-SS--TTTHHHHHHHHHHT---STT--HHHHHHHHHHHHSTTSSSHHHHHHTHHHHHHHHHHHHHHHHHHHHHHHHH----HHHHHHHHHHHHHHHTSHHHHHHHH--

Sequence (118 aa):
MPFFIYYFTMAPTVSLWDCGEFISTSIILGVPHPPGTPLYLLIGNFFSQIPILNDLGARVNLISPIASALSIMFLYMIIVHLIKEFTKKDNLSIYLSAFIGALTFAVTDSQWFNAVEA

Organism: NCBI:txid408172